Protein AF-A0A7V9LZE4-F1 (afdb_monomer_lite)

Sequence (106 aa):
MQPSPKRIDVPAPSYGDNSFRPSGWDLHGNFAIVAGDTLAGIVAEYQDECARSRTVVAEASLEDPAQGPEMAFTLRYALAHMVEETARHCGHLDLLREVIDGQVGM

Foldseek 3Di:
DDDDFDAQDDDDQPPPDCVPPPDDPPVVRDDDDDPPDDPVNVVVSVVVVVVVVVVSVVPHDQQHWYDDPVDIDGVVVVVVVVVVVVVVVVVVVQVVVCVVPVDHDD

Secondary structure (DSSP, 8-state):
-PPPPPP---PPP--S-GGGS-S---TT------TT--HHHHHHHHHHHHHHHHHHHHTS-TT-EEE-SS-EEEHHHHHHHHHHHHHHHHHHHHHHHHHHH-----

Structure (mmCIF, N/CA/C/O backbone):
data_AF-A0A7V9LZE4-F1
#
_entry.id   AF-A0A7V9LZE4-F1
#
loop_
_atom_site.group_PDB
_atom_site.id
_atom_site.type_symbol
_atom_site.label_atom_id
_atom_site.label_alt_id
_atom_site.label_comp_id
_atom_site.label_asym_id
_atom_site.label_entity_id
_atom_site.label_seq_id
_atom_site.pdbx_PDB_ins_code
_atom_site.Cartn_x
_atom_site.Cartn_y
_atom_site.Cartn_z
_atom_site.occupancy
_atom_site.B_iso_or_equiv
_atom_site.auth_seq_id
_atom_site.auth_comp_id
_atom_site.auth_asym_id
_atom_site.auth_atom_id
_atom_site.pdbx_PDB_model_num
ATOM 1 N N . MET A 1 1 ? 23.801 -4.713 -30.139 1.00 41.91 1 MET A N 1
ATOM 2 C CA . MET A 1 1 ? 22.498 -4.020 -30.100 1.00 41.91 1 MET A CA 1
ATOM 3 C C . MET A 1 1 ? 21.809 -4.492 -28.833 1.00 41.91 1 MET A C 1
ATOM 5 O O . MET A 1 1 ? 21.550 -5.684 -28.743 1.00 41.91 1 MET A O 1
ATOM 9 N N . GLN A 1 2 ? 21.684 -3.649 -27.803 1.00 47.09 2 GLN A N 1
ATOM 10 C CA . GLN A 1 2 ? 20.980 -4.071 -26.586 1.00 47.09 2 GLN A CA 1
ATOM 11 C C . GLN A 1 2 ? 19.477 -4.166 -26.886 1.00 47.09 2 GLN A C 1
ATOM 13 O O . GLN A 1 2 ? 18.980 -3.324 -27.641 1.00 47.09 2 GLN A O 1
ATOM 18 N N . PRO A 1 3 ? 18.773 -5.191 -26.375 1.00 54.47 3 PRO A N 1
ATOM 19 C CA . PRO A 1 3 ? 17.331 -5.289 -26.546 1.00 54.47 3 PRO A CA 1
ATOM 20 C C . PRO A 1 3 ? 16.660 -4.064 -25.920 1.00 54.47 3 PRO A C 1
ATOM 22 O O . PRO A 1 3 ? 17.093 -3.572 -24.878 1.00 54.47 3 PRO A O 1
ATOM 25 N N . SER A 1 4 ? 15.627 -3.546 -26.581 1.00 60.03 4 SER A N 1
ATOM 26 C CA . SER A 1 4 ? 14.820 -2.454 -26.040 1.00 60.03 4 SER A CA 1
ATOM 27 C C . SER A 1 4 ? 14.205 -2.879 -24.699 1.00 60.03 4 SER A C 1
ATOM 29 O O . SER A 1 4 ? 13.773 -4.028 -24.584 1.00 60.03 4 SER A O 1
ATOM 31 N N . PRO A 1 5 ? 14.168 -1.992 -23.689 1.00 62.69 5 PRO A N 1
ATOM 32 C CA . PRO A 1 5 ? 13.656 -2.347 -22.372 1.00 62.69 5 PRO A CA 1
ATOM 33 C C . PRO A 1 5 ? 12.177 -2.744 -22.456 1.00 62.69 5 PRO A C 1
ATOM 35 O O . PRO A 1 5 ? 11.383 -2.076 -23.127 1.00 62.69 5 PRO A O 1
ATOM 38 N N . LYS A 1 6 ? 11.820 -3.841 -21.778 1.00 73.25 6 LYS A N 1
ATOM 39 C CA . LYS A 1 6 ? 10.438 -4.316 -21.657 1.00 73.25 6 LYS A CA 1
ATOM 40 C C . LYS A 1 6 ? 9.661 -3.270 -20.860 1.00 73.25 6 LYS A C 1
ATOM 42 O O . LYS A 1 6 ? 10.036 -2.947 -19.741 1.00 73.25 6 LYS A O 1
ATOM 47 N N . ARG A 1 7 ? 8.602 -2.708 -21.440 1.00 76.56 7 ARG A N 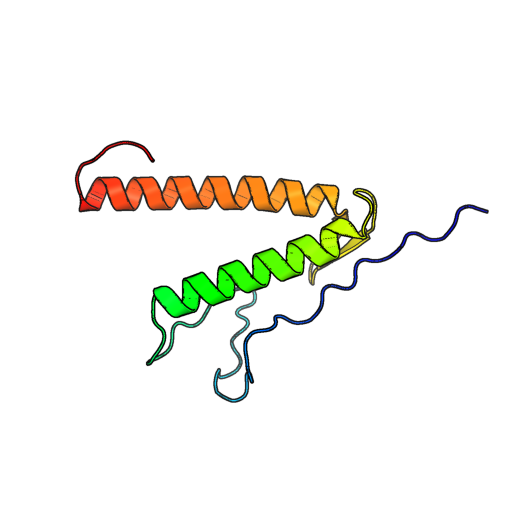1
ATOM 48 C CA . ARG A 1 7 ? 7.721 -1.780 -20.723 1.00 76.56 7 ARG A CA 1
ATOM 49 C C . ARG A 1 7 ? 6.729 -2.586 -19.893 1.00 76.56 7 ARG A C 1
ATOM 51 O O . ARG A 1 7 ? 6.150 -3.542 -20.404 1.00 76.56 7 ARG A O 1
ATOM 58 N N . ILE A 1 8 ? 6.537 -2.197 -18.636 1.00 77.88 8 ILE A N 1
ATOM 59 C CA . ILE A 1 8 ? 5.485 -2.780 -17.802 1.00 77.88 8 ILE A CA 1
ATOM 60 C C . ILE A 1 8 ? 4.157 -2.147 -18.217 1.00 77.88 8 ILE A C 1
ATOM 62 O O . ILE A 1 8 ? 3.933 -0.960 -17.977 1.00 77.88 8 ILE A O 1
ATOM 66 N N . ASP A 1 9 ? 3.284 -2.938 -18.836 1.00 70.25 9 ASP A N 1
ATOM 67 C CA . ASP A 1 9 ? 1.890 -2.556 -19.032 1.00 70.25 9 ASP A CA 1
ATOM 68 C C . ASP A 1 9 ? 1.148 -2.764 -17.713 1.00 70.25 9 ASP A C 1
ATOM 70 O O . ASP A 1 9 ? 0.973 -3.892 -17.252 1.00 70.25 9 ASP A O 1
ATOM 74 N N . VAL A 1 10 ? 0.730 -1.667 -17.082 1.00 59.75 10 VAL A N 1
ATOM 75 C CA . VAL A 1 10 ? -0.127 -1.720 -15.895 1.00 59.75 10 VAL A CA 1
ATOM 76 C C . VAL A 1 10 ? -1.553 -1.967 -16.388 1.00 59.75 10 VAL A C 1
ATOM 78 O O . VAL A 1 10 ? -2.130 -1.079 -17.020 1.00 59.75 10 VAL A O 1
ATOM 81 N N . PRO A 1 11 ? -2.150 -3.149 -16.147 1.00 54.69 11 PRO A N 1
ATOM 82 C CA . PRO A 1 11 ? -3.516 -3.390 -16.577 1.00 54.69 11 PRO A CA 1
ATOM 83 C C . PRO A 1 11 ? -4.453 -2.475 -15.789 1.00 54.69 11 PRO A C 1
ATOM 85 O O . PRO A 1 11 ? -4.182 -2.165 -14.621 1.00 54.69 11 PRO A O 1
ATOM 88 N N . ALA A 1 12 ? -5.582 -2.098 -16.392 1.00 55.81 12 ALA A N 1
ATOM 89 C CA . ALA A 1 12 ? -6.650 -1.416 -15.669 1.00 55.81 12 ALA A CA 1
ATOM 90 C C . ALA A 1 12 ? -7.005 -2.195 -14.378 1.00 55.81 12 ALA A C 1
ATOM 92 O O . ALA A 1 12 ? -6.891 -3.428 -14.374 1.00 55.81 12 ALA A O 1
ATOM 93 N N . PRO A 1 13 ? -7.373 -1.510 -13.278 1.00 51.16 13 PRO A N 1
ATOM 94 C CA . PRO A 1 13 ? -7.776 -2.175 -12.040 1.00 51.16 13 PRO A CA 1
ATOM 95 C C . PRO A 1 13 ? -8.881 -3.201 -12.304 1.00 51.16 13 PRO A C 1
ATOM 97 O O . PRO A 1 13 ? -9.728 -2.989 -13.171 1.00 51.16 13 PRO A O 1
ATOM 100 N N . SER A 1 14 ? -8.871 -4.305 -11.560 1.00 49.81 14 SER A N 1
ATOM 101 C CA . SER A 1 14 ? -9.809 -5.421 -11.738 1.00 49.81 14 SER A CA 1
ATOM 102 C C . SER A 1 14 ? -11.161 -5.219 -11.052 1.00 49.81 14 SER A C 1
ATOM 104 O O . SER A 1 14 ? -12.030 -6.083 -11.167 1.00 49.81 14 SER A O 1
ATOM 106 N N . TYR A 1 15 ? -11.352 -4.084 -10.370 1.00 52.41 15 TYR A N 1
ATOM 107 C CA . TYR A 1 15 ? -12.627 -3.731 -9.754 1.00 52.41 15 TYR A CA 1
ATOM 108 C C . TYR A 1 15 ? -13.761 -3.888 -10.771 1.00 52.41 15 TYR A C 1
ATOM 110 O O . TYR A 1 15 ? -13.714 -3.314 -11.862 1.00 52.41 15 TYR A O 1
ATOM 118 N N . GLY A 1 16 ? -14.737 -4.722 -10.403 1.00 39.56 16 GLY A N 1
ATOM 119 C CA . GLY A 1 16 ? -15.863 -5.110 -11.244 1.00 39.56 16 GLY A CA 1
ATOM 120 C C . GLY A 1 16 ? -16.587 -3.912 -11.854 1.00 39.56 16 GLY A C 1
ATOM 121 O O . GLY A 1 16 ? -16.529 -2.810 -11.319 1.00 39.56 16 GLY A O 1
ATOM 122 N N . ASP A 1 17 ? -17.233 -4.167 -12.997 1.00 43.47 17 ASP A N 1
ATOM 123 C CA . ASP A 1 17 ? -18.040 -3.239 -13.798 1.00 43.47 17 ASP A CA 1
ATOM 124 C C . ASP A 1 17 ? -18.250 -1.847 -13.169 1.00 43.47 17 ASP A C 1
ATOM 126 O O . ASP A 1 17 ? -19.112 -1.622 -12.318 1.00 43.47 17 ASP A O 1
ATOM 130 N N . ASN A 1 18 ? -17.451 -0.891 -13.642 1.00 46.12 18 ASN A N 1
ATOM 131 C CA . ASN A 1 18 ? -17.448 0.497 -13.192 1.00 46.12 18 ASN A CA 1
ATOM 132 C C . ASN A 1 18 ? -18.714 1.273 -13.628 1.00 46.12 18 ASN A C 1
ATOM 134 O O . ASN A 1 18 ? -18.759 2.494 -13.493 1.00 46.12 18 ASN A O 1
ATOM 138 N N . SER A 1 19 ? -19.742 0.600 -14.163 1.00 42.16 19 SER A N 1
ATOM 139 C CA . SER A 1 19 ? -21.008 1.209 -14.588 1.00 42.16 19 SER A CA 1
ATOM 140 C C . SER A 1 19 ? -21.823 1.820 -13.440 1.00 42.16 19 SER A C 1
ATOM 142 O O . SER A 1 19 ? -22.659 2.688 -13.693 1.00 42.16 19 SER A O 1
ATOM 144 N N . PHE A 1 20 ? -21.565 1.425 -12.183 1.00 39.56 20 PHE A N 1
ATOM 145 C CA . PHE A 1 20 ? -22.260 1.953 -10.998 1.00 39.56 20 PHE A CA 1
ATOM 146 C C . PHE A 1 20 ? -21.472 3.020 -10.216 1.00 39.56 20 PHE A C 1
ATOM 148 O O . PHE A 1 20 ? -22.034 3.676 -9.338 1.00 39.56 20 PHE A O 1
ATOM 155 N N . ARG A 1 21 ? -20.184 3.238 -10.517 1.00 48.62 21 ARG A N 1
ATOM 156 C CA . ARG A 1 21 ? -19.374 4.265 -9.845 1.00 48.62 21 ARG A CA 1
ATOM 157 C C . ARG A 1 21 ? -19.336 5.509 -10.737 1.00 48.62 21 ARG A C 1
ATOM 159 O O . ARG A 1 21 ? -18.634 5.496 -11.748 1.00 48.62 21 ARG A O 1
ATOM 166 N N . PRO A 1 22 ? -20.112 6.571 -10.429 1.00 39.22 22 PRO A N 1
ATOM 167 C CA . PRO A 1 22 ? -20.105 7.778 -11.243 1.00 39.22 22 PRO A CA 1
ATOM 168 C C . PRO A 1 22 ? -18.673 8.311 -11.256 1.00 39.22 22 PRO A C 1
ATOM 170 O O . PRO A 1 22 ? -18.090 8.516 -10.196 1.00 39.22 22 PRO A O 1
ATOM 173 N N . SER A 1 23 ? -18.107 8.422 -12.461 1.00 52.41 23 SER A N 1
ATOM 174 C CA . SER A 1 23 ? -16.745 8.873 -12.779 1.00 52.41 23 SER A CA 1
ATOM 175 C C . SER A 1 23 ? -16.054 9.614 -11.630 1.00 52.41 23 SER A C 1
ATOM 177 O O . SER A 1 23 ? -16.387 10.764 -11.344 1.00 52.41 23 SER A O 1
ATOM 179 N N . GLY A 1 24 ? -15.100 8.954 -10.979 1.00 43.97 24 GLY A N 1
ATOM 180 C CA . GLY A 1 24 ? -14.498 9.484 -9.761 1.00 43.97 24 GLY A CA 1
ATOM 181 C C . GLY A 1 24 ? -13.068 9.025 -9.546 1.00 43.97 24 GLY A C 1
ATOM 182 O O . GLY A 1 24 ? -12.683 8.776 -8.413 1.00 43.97 24 GLY A O 1
ATOM 183 N N . TRP A 1 25 ? -12.269 8.92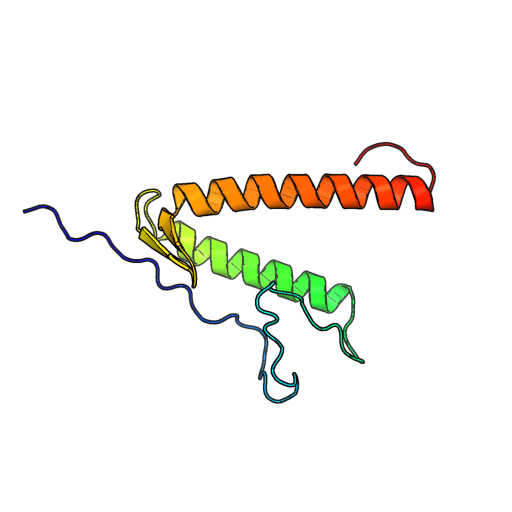8 -10.612 1.00 40.19 25 TRP A N 1
ATOM 184 C CA . TRP A 1 25 ? -10.861 9.264 -10.425 1.00 40.19 25 TRP A CA 1
ATOM 185 C C . TRP A 1 25 ? -10.849 10.757 -10.097 1.00 40.19 25 TRP A C 1
ATOM 187 O O . TRP A 1 25 ? -10.888 11.601 -10.989 1.00 40.19 25 TRP A O 1
ATOM 197 N N . ASP A 1 26 ? -10.882 11.087 -8.812 1.00 49.78 26 ASP A N 1
ATOM 198 C CA . ASP A 1 26 ? -10.228 12.308 -8.371 1.00 49.78 26 ASP A CA 1
ATOM 199 C C . ASP A 1 26 ? -8.775 12.215 -8.875 1.00 49.78 26 ASP A C 1
ATOM 201 O O . ASP A 1 26 ? -8.165 11.144 -8.795 1.00 49.78 26 ASP A O 1
ATOM 205 N N . LEU A 1 27 ? -8.225 13.306 -9.415 1.00 38.84 27 LEU A N 1
ATOM 206 C CA . LEU A 1 27 ? -6.809 13.405 -9.788 1.00 38.84 27 LEU A CA 1
ATOM 207 C C . LEU A 1 27 ? -5.869 12.950 -8.645 1.00 38.84 27 LEU A C 1
ATOM 209 O O . LEU A 1 27 ? -4.718 12.612 -8.902 1.00 38.84 27 LEU A O 1
ATOM 213 N N . HIS A 1 28 ? -6.364 12.910 -7.404 1.00 44.91 28 HIS A N 1
ATOM 214 C CA . HIS A 1 28 ? -5.676 12.460 -6.196 1.00 44.91 28 HIS A CA 1
ATOM 215 C C . HIS A 1 28 ? -5.915 10.986 -5.802 1.00 44.91 28 HIS A C 1
ATOM 217 O O . HIS A 1 28 ? -5.431 10.559 -4.757 1.00 44.91 28 HIS A O 1
ATOM 223 N N . GLY A 1 29 ? -6.629 10.188 -6.606 1.00 52.09 29 GLY A N 1
ATOM 224 C CA . GLY A 1 29 ? -6.756 8.736 -6.397 1.00 52.09 29 GLY A CA 1
ATOM 225 C C . GLY A 1 29 ? -7.670 8.317 -5.240 1.00 52.09 29 GLY A C 1
ATOM 226 O O . GLY A 1 29 ? -7.499 7.234 -4.683 1.00 52.09 29 GLY A O 1
ATOM 227 N N . ASN A 1 30 ? -8.630 9.160 -4.855 1.00 53.25 30 ASN A N 1
ATOM 228 C CA . ASN A 1 30 ? -9.503 8.874 -3.722 1.00 53.25 30 ASN A CA 1
ATOM 229 C C . ASN A 1 30 ? -10.583 7.833 -4.082 1.00 53.25 30 ASN A C 1
ATOM 231 O O . ASN A 1 30 ? -11.282 7.973 -5.086 1.00 53.25 30 ASN A O 1
ATOM 235 N N . PHE A 1 31 ? -10.740 6.796 -3.254 1.00 65.38 31 PHE A N 1
ATOM 236 C CA . PHE A 1 31 ? -11.751 5.752 -3.450 1.00 65.38 31 PHE A CA 1
ATOM 237 C C . PHE A 1 31 ? -13.104 6.213 -2.900 1.00 65.38 31 PHE A C 1
ATOM 239 O O . PHE A 1 31 ? -13.235 6.513 -1.712 1.00 65.38 31 PHE A O 1
ATOM 246 N N . ALA A 1 32 ? -14.130 6.255 -3.751 1.00 69.62 32 ALA A N 1
ATOM 247 C CA . ALA A 1 32 ? -15.490 6.509 -3.293 1.00 69.62 32 ALA A CA 1
ATOM 248 C C . ALA A 1 32 ? -16.024 5.279 -2.544 1.00 69.62 32 ALA A C 1
ATOM 250 O O . ALA A 1 32 ? -16.217 4.229 -3.153 1.00 69.62 32 ALA A O 1
ATOM 251 N N . ILE A 1 33 ? -16.287 5.429 -1.243 1.00 76.69 33 ILE A N 1
ATOM 252 C CA . ILE A 1 33 ? -17.025 4.437 -0.453 1.00 76.69 33 ILE A CA 1
ATOM 253 C C . ILE A 1 33 ? -18.517 4.650 -0.715 1.00 76.69 33 ILE A C 1
ATOM 255 O O . ILE A 1 33 ? -19.048 5.736 -0.463 1.00 76.69 33 ILE A O 1
ATOM 259 N N . VAL A 1 34 ? -19.193 3.629 -1.233 1.00 80.50 34 VAL A N 1
ATOM 260 C CA . VAL A 1 34 ? -20.612 3.676 -1.600 1.00 80.50 34 VAL A CA 1
ATOM 261 C C . VAL A 1 34 ? -21.470 2.819 -0.673 1.00 80.50 34 VAL A C 1
ATOM 263 O O . VAL A 1 34 ? -20.992 1.969 0.078 1.00 80.50 34 VAL A O 1
ATOM 266 N N . ALA A 1 35 ? -22.784 3.046 -0.717 1.00 84.69 35 ALA A N 1
ATOM 267 C CA . ALA A 1 35 ? -23.730 2.228 0.029 1.00 84.69 35 ALA A CA 1
ATOM 268 C C . ALA A 1 35 ? -23.648 0.762 -0.435 1.00 84.69 35 ALA A C 1
ATOM 270 O O . ALA A 1 35 ? -23.865 0.470 -1.609 1.00 84.69 35 ALA A O 1
ATOM 271 N N . GLY A 1 36 ? -23.361 -0.144 0.501 1.00 87.38 36 GLY A N 1
ATOM 272 C CA . GLY A 1 36 ? -23.171 -1.573 0.231 1.00 87.38 36 GLY A CA 1
ATOM 273 C C . GLY A 1 36 ? -21.717 -2.038 0.325 1.00 87.38 36 GLY A C 1
ATOM 274 O O . GLY A 1 36 ? -21.496 -3.242 0.456 1.00 87.38 36 GLY A O 1
ATOM 275 N N . ASP A 1 37 ? -20.747 -1.119 0.346 1.00 85.62 37 ASP A N 1
ATOM 276 C CA . ASP A 1 37 ? -19.360 -1.478 0.626 1.00 85.62 37 ASP A CA 1
ATOM 277 C C . ASP A 1 37 ? -19.230 -2.034 2.049 1.00 85.62 37 ASP A C 1
ATOM 279 O O . ASP A 1 37 ? -19.843 -1.554 3.009 1.00 85.62 37 ASP A O 1
ATOM 283 N N . THR A 1 38 ? -18.405 -3.067 2.192 1.00 92.44 38 THR A N 1
ATOM 284 C CA . THR A 1 38 ? -18.093 -3.679 3.485 1.00 92.44 38 THR A CA 1
ATOM 285 C C . THR A 1 38 ? -16.589 -3.667 3.690 1.00 92.44 38 THR A C 1
ATOM 287 O O . THR A 1 38 ? -15.830 -3.800 2.732 1.00 92.44 38 THR A O 1
ATOM 290 N N . LEU A 1 39 ? -16.144 -3.571 4.946 1.00 90.19 39 LEU A N 1
ATOM 291 C CA . LEU A 1 39 ? -14.718 -3.652 5.271 1.00 90.19 39 LEU A CA 1
ATOM 292 C C . LEU A 1 39 ? -14.087 -4.937 4.714 1.00 90.19 39 LEU A C 1
ATOM 294 O O . LEU A 1 39 ? -13.013 -4.891 4.127 1.00 90.19 39 LEU A O 1
ATOM 298 N N . ALA A 1 40 ? -14.772 -6.074 4.866 1.00 92.50 40 ALA A N 1
ATOM 299 C CA . ALA A 1 40 ? -14.297 -7.355 4.355 1.00 92.50 40 ALA A CA 1
ATOM 300 C C . ALA A 1 40 ? -14.160 -7.357 2.823 1.00 92.50 40 ALA A C 1
ATOM 302 O O . ALA A 1 40 ? -13.169 -7.872 2.313 1.00 92.50 40 ALA A O 1
ATOM 303 N N . GLY A 1 41 ? -15.116 -6.756 2.105 1.00 88.81 41 GLY A N 1
ATOM 304 C CA . GLY A 1 41 ? -15.059 -6.610 0.648 1.00 88.81 41 GLY A CA 1
ATOM 305 C C . GLY A 1 41 ? -13.875 -5.756 0.203 1.00 88.81 41 GLY A C 1
ATOM 306 O O . GLY A 1 41 ? -13.054 -6.225 -0.575 1.00 88.81 41 GLY A O 1
ATOM 307 N N . ILE A 1 42 ? -13.718 -4.568 0.793 1.00 87.62 42 ILE A N 1
ATOM 308 C CA . ILE A 1 42 ? -12.615 -3.647 0.473 1.00 87.62 42 ILE A CA 1
ATOM 309 C C . ILE A 1 42 ? -11.251 -4.304 0.737 1.00 87.62 42 ILE A C 1
ATOM 311 O O . ILE A 1 42 ? -10.321 -4.182 -0.061 1.00 87.62 42 ILE A O 1
ATOM 315 N N . VAL A 1 43 ? -11.113 -5.028 1.855 1.00 90.44 43 VAL A N 1
ATOM 316 C CA . VAL A 1 43 ? -9.871 -5.746 2.183 1.00 90.44 43 VAL A CA 1
ATOM 317 C C . VAL A 1 43 ? -9.595 -6.868 1.180 1.00 90.44 43 VAL A C 1
ATOM 319 O O . VAL A 1 43 ? -8.443 -7.038 0.780 1.00 90.44 43 VAL A O 1
ATOM 322 N N . ALA A 1 44 ? -10.617 -7.618 0.761 1.00 88.62 44 ALA A N 1
ATOM 323 C CA . ALA A 1 44 ? -10.461 -8.667 -0.243 1.00 88.62 44 ALA A CA 1
ATOM 324 C C . ALA A 1 44 ? -10.022 -8.086 -1.597 1.00 88.62 44 ALA A C 1
ATOM 326 O O . ALA A 1 44 ? -9.040 -8.549 -2.171 1.00 88.62 44 ALA A O 1
ATOM 327 N N . GLU A 1 45 ? -10.662 -7.009 -2.050 1.00 85.56 45 GLU A N 1
ATOM 328 C CA . GLU A 1 45 ? -10.306 -6.337 -3.303 1.00 85.56 45 GLU A CA 1
ATOM 329 C C . GLU A 1 45 ? -8.868 -5.787 -3.267 1.00 85.56 45 GLU A C 1
ATOM 331 O O . GLU A 1 45 ? -8.115 -5.932 -4.229 1.00 85.56 45 GLU A O 1
ATOM 336 N N . TYR A 1 46 ? -8.433 -5.216 -2.137 1.00 86.12 46 TYR A N 1
ATOM 337 C CA . TYR A 1 46 ? -7.035 -4.812 -1.949 1.00 86.12 46 TYR A CA 1
ATOM 338 C C . TYR A 1 46 ? -6.063 -6.001 -2.061 1.00 86.12 46 TYR A C 1
ATOM 340 O O . TYR A 1 46 ? -5.026 -5.906 -2.722 1.00 86.12 46 TYR A O 1
ATOM 348 N N . GLN A 1 47 ? -6.390 -7.139 -1.441 1.00 91.38 47 GLN A N 1
ATOM 349 C CA . GLN A 1 47 ? -5.557 -8.344 -1.496 1.00 91.38 47 GLN A CA 1
ATOM 350 C C . GLN A 1 47 ? -5.456 -8.924 -2.914 1.00 91.38 47 GLN A C 1
ATOM 352 O O . GLN A 1 47 ? -4.361 -9.346 -3.312 1.00 91.38 47 GLN A O 1
ATOM 357 N N . ASP A 1 48 ? -6.553 -8.899 -3.671 1.00 89.31 48 ASP A N 1
ATOM 358 C CA . ASP A 1 48 ? -6.604 -9.318 -5.074 1.00 89.31 48 ASP A CA 1
ATOM 359 C C . ASP A 1 48 ? -5.717 -8.423 -5.948 1.00 89.31 48 ASP A C 1
ATOM 361 O O . ASP A 1 48 ? -4.900 -8.916 -6.735 1.00 89.31 48 ASP A O 1
ATOM 365 N N . GLU A 1 49 ? -5.767 -7.107 -5.741 1.00 86.00 49 GLU A N 1
ATOM 366 C CA . GLU A 1 49 ? -4.889 -6.161 -6.431 1.00 86.00 49 GLU A CA 1
ATOM 367 C C . GLU A 1 49 ? -3.409 -6.373 -6.077 1.00 86.00 49 GLU A C 1
ATOM 369 O O . GLU A 1 49 ? -2.540 -6.355 -6.957 1.00 86.00 49 GLU A O 1
ATOM 374 N N . CYS A 1 50 ? -3.094 -6.680 -4.815 1.00 91.12 50 CYS A N 1
ATOM 375 C CA . CYS A 1 50 ? -1.741 -7.082 -4.439 1.00 91.12 50 CYS A CA 1
ATOM 376 C C . CYS A 1 50 ? -1.311 -8.394 -5.122 1.00 91.12 50 CYS A C 1
ATOM 378 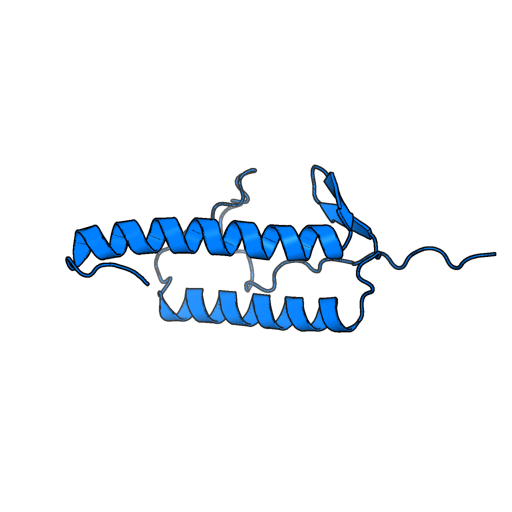O O . CYS A 1 50 ? -0.147 -8.530 -5.503 1.00 91.12 50 CYS A O 1
ATOM 380 N N . ALA A 1 51 ? -2.208 -9.374 -5.276 1.00 91.81 51 ALA A N 1
ATOM 381 C CA . ALA A 1 51 ? -1.906 -10.639 -5.952 1.00 91.81 51 ALA A CA 1
ATOM 382 C C . ALA A 1 51 ? -1.629 -10.438 -7.446 1.00 91.81 51 ALA A C 1
ATOM 384 O O . ALA A 1 51 ? -0.657 -10.983 -7.984 1.00 91.81 51 ALA A O 1
ATOM 385 N N . ARG A 1 52 ? -2.425 -9.586 -8.093 1.00 87.56 52 ARG A N 1
ATOM 386 C CA . ARG A 1 52 ? -2.209 -9.155 -9.474 1.00 87.56 52 ARG A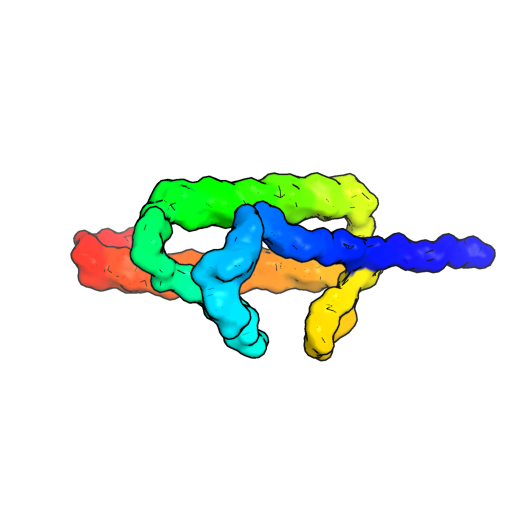 CA 1
ATOM 387 C C . ARG A 1 52 ? -0.864 -8.447 -9.628 1.00 87.56 52 ARG A C 1
ATOM 389 O O . ARG A 1 52 ? -0.071 -8.831 -10.484 1.00 87.56 52 ARG A O 1
ATOM 396 N N . SER A 1 53 ? -0.566 -7.488 -8.748 1.00 89.62 53 SER A N 1
ATOM 397 C CA . SER A 1 53 ? 0.720 -6.780 -8.718 1.00 89.62 53 SER A CA 1
ATOM 398 C C . SER A 1 53 ? 1.904 -7.747 -8.596 1.00 89.62 53 SER A C 1
ATOM 400 O O . SER A 1 53 ? 2.834 -7.685 -9.399 1.00 89.62 53 SER A O 1
ATOM 402 N N . ARG A 1 54 ? 1.842 -8.728 -7.682 1.00 93.88 54 ARG A N 1
ATOM 403 C CA . ARG A 1 54 ? 2.891 -9.756 -7.534 1.00 93.88 54 ARG A CA 1
ATOM 404 C C . ARG A 1 54 ? 3.141 -10.551 -8.816 1.00 93.88 54 ARG A C 1
ATOM 4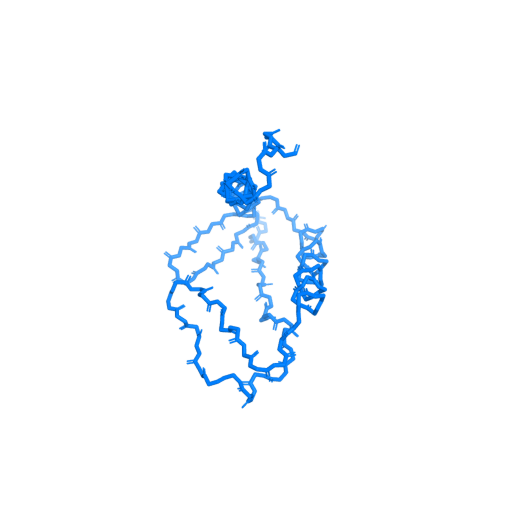06 O O . ARG A 1 54 ? 4.294 -10.852 -9.111 1.00 93.88 54 ARG A O 1
ATOM 413 N N . THR A 1 55 ? 2.092 -10.868 -9.573 1.00 93.31 55 THR A N 1
ATOM 414 C CA . THR A 1 55 ? 2.222 -11.588 -10.850 1.00 93.31 55 THR A CA 1
ATOM 415 C C . THR A 1 55 ? 2.978 -10.749 -11.881 1.00 93.31 55 THR A C 1
ATOM 417 O O . THR A 1 55 ? 3.906 -11.244 -12.508 1.00 93.31 55 THR A O 1
ATOM 420 N N . VAL A 1 56 ? 2.649 -9.458 -11.996 1.00 89.38 56 VAL A N 1
ATOM 421 C CA . VAL A 1 56 ? 3.340 -8.529 -12.910 1.00 89.38 56 VAL A CA 1
ATOM 422 C C . VAL A 1 56 ? 4.811 -8.357 -12.519 1.00 89.38 56 VAL A C 1
ATOM 424 O O . VAL A 1 56 ? 5.695 -8.422 -13.371 1.00 89.38 56 VAL A O 1
ATOM 427 N N . VAL A 1 57 ? 5.084 -8.175 -11.224 1.00 93.00 57 VAL A N 1
ATOM 428 C CA . VAL A 1 57 ? 6.446 -8.001 -10.694 1.00 93.00 57 VAL A CA 1
ATOM 429 C C . VAL A 1 57 ? 7.311 -9.236 -10.943 1.00 93.00 57 VAL A C 1
ATOM 431 O O . VAL A 1 57 ? 8.485 -9.093 -11.271 1.00 93.00 57 VAL A O 1
ATOM 434 N N . ALA A 1 58 ? 6.748 -10.442 -10.822 1.00 94.69 58 ALA A N 1
ATOM 435 C CA . ALA A 1 58 ? 7.487 -11.691 -11.009 1.00 94.69 58 ALA A CA 1
ATOM 436 C C . ALA A 1 58 ? 8.065 -11.860 -12.428 1.00 94.69 58 ALA A C 1
ATOM 438 O O . ALA A 1 58 ? 9.042 -12.586 -12.609 1.00 94.69 58 ALA A O 1
ATOM 439 N N . GLU A 1 59 ? 7.490 -11.185 -13.425 1.00 93.31 59 GLU A N 1
ATOM 440 C CA . GLU A 1 59 ? 7.901 -11.268 -14.830 1.00 93.31 59 GLU A CA 1
ATOM 441 C C . GLU A 1 59 ?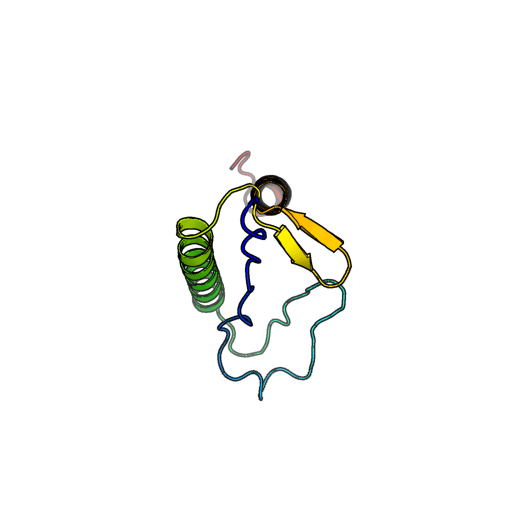 8.729 -10.061 -15.309 1.00 93.31 59 GLU A C 1
ATOM 443 O O . GLU A 1 59 ? 9.029 -9.955 -16.507 1.00 93.31 59 GLU A O 1
ATOM 448 N N . ALA A 1 60 ? 9.061 -9.130 -14.412 1.00 92.94 60 ALA A N 1
ATOM 449 C CA . ALA A 1 60 ? 9.708 -7.862 -14.736 1.00 92.94 60 ALA A CA 1
ATOM 450 C C . ALA A 1 60 ? 11.081 -7.715 -14.062 1.00 92.94 60 ALA A C 1
ATOM 452 O O . ALA A 1 60 ? 11.345 -8.240 -12.981 1.00 92.94 60 ALA A O 1
ATOM 453 N N . SER A 1 61 ? 11.971 -6.967 -14.709 1.00 95.94 61 SER A N 1
ATOM 454 C CA . SER A 1 61 ? 13.233 -6.521 -14.124 1.00 95.94 61 SER A CA 1
ATOM 455 C C . SER A 1 61 ? 13.027 -5.246 -13.309 1.00 95.94 61 SER A C 1
ATOM 457 O O . SER A 1 61 ? 12.206 -4.397 -13.643 1.00 95.94 61 SER A O 1
ATOM 459 N N . LEU A 1 62 ? 13.839 -5.045 -12.270 1.00 94.88 62 LEU A N 1
ATOM 460 C CA . LEU A 1 62 ? 13.813 -3.817 -11.466 1.00 94.88 62 LEU A CA 1
ATOM 461 C C . LEU A 1 62 ? 14.140 -2.545 -12.270 1.00 94.88 62 LEU A C 1
ATOM 463 O O . LEU A 1 62 ? 13.768 -1.450 -11.849 1.00 94.88 62 LEU A O 1
ATOM 467 N N . GLU A 1 63 ? 14.831 -2.685 -13.402 1.00 96.44 63 GLU A N 1
ATOM 468 C CA . GLU A 1 63 ? 15.163 -1.579 -14.310 1.00 96.44 63 GLU A CA 1
ATOM 469 C C . GLU A 1 63 ? 14.113 -1.369 -15.410 1.00 96.44 63 GLU A C 1
ATOM 471 O O . GLU A 1 63 ? 14.243 -0.437 -16.205 1.00 96.44 63 GLU A O 1
ATOM 476 N N . ASP A 1 64 ? 13.080 -2.217 -15.479 1.00 94.38 64 ASP A N 1
ATOM 477 C CA . ASP A 1 64 ? 12.044 -2.075 -16.496 1.00 94.38 64 ASP A CA 1
ATOM 478 C C . ASP A 1 64 ? 11.270 -0.761 -16.273 1.00 94.38 64 ASP A C 1
ATOM 480 O O . ASP A 1 64 ? 10.859 -0.460 -15.141 1.00 94.38 64 ASP A O 1
ATOM 484 N N . PRO A 1 65 ? 11.085 0.054 -17.329 1.00 92.56 65 PRO A N 1
ATOM 485 C CA . PRO A 1 65 ? 10.384 1.321 -17.235 1.00 92.56 65 PRO A CA 1
ATOM 486 C C . PRO A 1 65 ? 8.865 1.129 -17.171 1.00 92.56 65 PRO A C 1
ATOM 488 O O . PRO A 1 65 ? 8.278 0.293 -17.866 1.00 92.56 65 PRO A O 1
ATOM 491 N N . ALA A 1 66 ? 8.226 1.998 -16.397 1.00 85.88 66 ALA A N 1
ATOM 492 C CA . ALA A 1 66 ? 6.789 2.172 -16.277 1.00 85.88 66 ALA A CA 1
ATOM 493 C C . ALA A 1 66 ? 6.428 3.662 -16.420 1.00 85.88 66 ALA A C 1
ATOM 495 O O . ALA A 1 66 ? 7.269 4.551 -16.260 1.00 85.88 66 ALA A O 1
ATOM 496 N N . GLN A 1 67 ? 5.168 3.930 -16.756 1.00 81.56 67 GLN A N 1
ATOM 497 C CA . GLN A 1 67 ? 4.656 5.276 -16.994 1.00 81.56 67 GLN A CA 1
ATOM 498 C C . GLN A 1 67 ? 3.365 5.473 -16.201 1.00 81.56 67 GLN A C 1
ATOM 500 O O . GLN A 1 67 ? 2.374 4.790 -16.446 1.00 81.56 67 GLN A O 1
ATOM 505 N N . GLY A 1 68 ? 3.383 6.425 -15.274 1.00 71.94 68 GLY A N 1
ATOM 506 C CA . GLY A 1 68 ? 2.189 6.997 -14.663 1.00 71.94 68 GLY A CA 1
ATOM 507 C C . GLY A 1 68 ? 1.734 8.258 -15.413 1.00 71.94 68 GLY A C 1
ATOM 508 O O . GLY A 1 68 ? 2.468 8.755 -16.275 1.00 71.94 68 GLY A O 1
ATOM 509 N N . PRO A 1 69 ? 0.551 8.809 -15.084 1.00 71.50 69 PRO A N 1
ATOM 510 C CA . PRO A 1 69 ? -0.001 9.999 -15.739 1.00 71.50 69 PRO A CA 1
ATOM 511 C C . PRO A 1 69 ? 0.941 11.210 -15.732 1.00 71.50 69 PRO A C 1
ATOM 513 O O . PRO A 1 69 ? 1.010 11.939 -16.717 1.00 71.50 69 PRO A O 1
ATOM 516 N N . GLU A 1 70 ? 1.709 11.384 -14.655 1.00 78.12 70 GLU A N 1
ATOM 517 C CA . GLU A 1 70 ? 2.562 12.564 -14.447 1.00 78.12 70 GLU A CA 1
ATOM 518 C C . GLU A 1 70 ? 4.064 12.251 -14.448 1.00 78.12 70 GLU A C 1
ATOM 520 O O . GLU A 1 70 ? 4.889 13.162 -14.391 1.00 78.12 70 GLU A O 1
ATOM 525 N N . MET A 1 71 ? 4.453 10.972 -14.518 1.00 81.81 71 MET A N 1
ATOM 526 C CA . MET A 1 71 ? 5.856 10.589 -14.360 1.00 81.81 71 MET A CA 1
ATOM 527 C C . MET A 1 71 ? 6.217 9.252 -15.008 1.00 81.81 71 MET A C 1
ATOM 529 O O . MET A 1 71 ? 5.449 8.294 -14.975 1.00 81.81 71 MET A O 1
ATOM 533 N N . ALA A 1 72 ? 7.435 9.184 -15.547 1.00 90.25 72 ALA A N 1
ATOM 534 C CA . ALA A 1 72 ? 8.099 7.935 -15.907 1.00 90.25 72 ALA A CA 1
ATOM 535 C C . ALA A 1 72 ? 8.972 7.466 -14.735 1.00 90.25 72 ALA A C 1
ATOM 537 O O . ALA A 1 72 ? 9.631 8.281 -14.089 1.00 90.25 72 ALA A O 1
ATOM 538 N N . PHE A 1 73 ? 9.001 6.164 -14.469 1.00 92.56 73 PHE A N 1
ATOM 539 C CA . PHE A 1 73 ? 9.772 5.576 -13.372 1.00 92.56 73 PHE A CA 1
ATOM 540 C C . PHE A 1 73 ? 10.202 4.145 -13.698 1.00 92.56 73 PHE A C 1
ATOM 542 O O . PHE A 1 73 ? 9.775 3.571 -14.695 1.00 92.56 73 PHE A O 1
ATOM 549 N N . THR A 1 74 ? 11.063 3.558 -12.868 1.00 95.06 74 THR A N 1
ATOM 550 C CA . THR A 1 74 ? 11.428 2.137 -12.960 1.00 95.06 74 THR A CA 1
ATOM 551 C C . THR A 1 74 ? 10.642 1.311 -11.953 1.00 95.06 74 THR A C 1
ATOM 553 O O . THR A 1 74 ? 10.167 1.836 -10.941 1.00 95.06 74 THR A O 1
ATOM 556 N N . LEU A 1 75 ? 10.557 -0.002 -12.170 1.00 94.12 75 LEU A N 1
ATOM 557 C CA . LEU A 1 75 ? 9.957 -0.903 -11.186 1.00 94.12 75 LEU A CA 1
ATOM 558 C C . LEU A 1 75 ? 10.626 -0.795 -9.805 1.00 94.12 75 LEU A C 1
ATOM 560 O O . LEU A 1 75 ? 9.938 -0.826 -8.786 1.00 94.12 75 LEU A O 1
ATOM 564 N N . ARG A 1 76 ? 11.952 -0.598 -9.752 1.00 96.25 76 ARG A N 1
ATOM 565 C CA . ARG A 1 76 ? 12.665 -0.334 -8.492 1.00 96.25 76 ARG A CA 1
ATOM 566 C C . ARG A 1 76 ? 12.073 0.858 -7.750 1.00 96.25 76 ARG A C 1
ATOM 568 O O . ARG A 1 76 ? 11.828 0.756 -6.551 1.00 96.25 76 ARG A O 1
ATOM 575 N N . TYR A 1 77 ? 11.879 1.974 -8.451 1.00 95.44 77 TYR A N 1
ATOM 576 C CA . TYR A 1 77 ? 11.308 3.176 -7.853 1.00 95.44 77 TYR A CA 1
ATOM 577 C C . TYR A 1 77 ? 9.892 2.906 -7.340 1.00 95.44 77 TYR A C 1
ATOM 579 O O . TYR A 1 77 ? 9.600 3.215 -6.190 1.00 95.44 77 TYR A O 1
ATOM 587 N N . ALA A 1 78 ? 9.048 2.260 -8.151 1.00 92.69 78 ALA A N 1
ATOM 588 C CA . ALA A 1 78 ? 7.674 1.942 -7.770 1.00 92.69 78 ALA A CA 1
ATOM 589 C C . ALA A 1 78 ? 7.603 1.099 -6.489 1.00 92.69 78 ALA A C 1
ATOM 591 O O . ALA A 1 78 ? 6.854 1.428 -5.575 1.00 92.69 78 ALA A O 1
ATOM 592 N N . LEU A 1 79 ? 8.408 0.038 -6.389 1.00 94.44 79 LEU A N 1
ATOM 593 C CA . LEU A 1 79 ? 8.414 -0.835 -5.213 1.00 94.44 79 LEU A CA 1
ATOM 594 C C . LEU A 1 79 ? 8.921 -0.116 -3.960 1.00 94.44 79 LEU A C 1
ATOM 596 O O . LEU A 1 79 ? 8.324 -0.264 -2.896 1.00 94.44 79 LEU A O 1
ATOM 600 N N . ALA A 1 80 ? 9.990 0.676 -4.080 1.00 96.31 80 ALA A N 1
ATOM 601 C CA . ALA A 1 80 ? 10.496 1.469 -2.963 1.00 96.31 80 ALA A CA 1
ATOM 602 C C . ALA A 1 80 ? 9.451 2.490 -2.486 1.00 96.31 80 ALA A C 1
ATOM 604 O O . ALA A 1 80 ? 9.196 2.590 -1.287 1.00 96.31 80 ALA A O 1
ATOM 605 N N . HIS A 1 81 ? 8.798 3.174 -3.428 1.00 92.06 81 HIS A N 1
ATOM 606 C CA . HIS A 1 81 ? 7.738 4.129 -3.134 1.00 92.06 81 HIS A CA 1
ATOM 607 C C . HIS A 1 81 ? 6.544 3.466 -2.434 1.00 92.06 81 HIS A C 1
ATOM 609 O O . HIS A 1 81 ? 6.076 3.976 -1.423 1.00 92.06 81 HIS A O 1
ATOM 615 N N . MET A 1 82 ? 6.097 2.289 -2.889 1.00 92.75 82 MET A N 1
ATOM 616 C CA . MET A 1 82 ? 5.000 1.564 -2.233 1.00 92.75 82 MET A CA 1
ATOM 617 C C . MET A 1 82 ? 5.335 1.146 -0.796 1.00 92.75 82 MET A C 1
ATOM 619 O O . MET A 1 82 ? 4.450 1.162 0.059 1.00 92.75 82 MET A O 1
ATOM 623 N N . VAL A 1 83 ? 6.590 0.785 -0.507 1.00 95.25 83 VAL A N 1
ATOM 624 C CA . VAL A 1 83 ? 7.033 0.471 0.864 1.00 95.25 83 VAL A CA 1
ATOM 625 C C . VAL A 1 83 ? 6.994 1.718 1.747 1.00 95.25 83 VAL A C 1
ATOM 627 O O . VAL A 1 83 ? 6.439 1.662 2.844 1.00 95.25 83 VAL A O 1
ATOM 630 N N . GLU A 1 84 ? 7.549 2.833 1.268 1.00 96.06 84 GLU A N 1
ATOM 631 C CA . GLU A 1 84 ? 7.535 4.117 1.978 1.00 96.06 84 GLU A CA 1
ATOM 632 C C . GLU A 1 84 ? 6.102 4.573 2.273 1.00 96.06 84 GLU A C 1
ATOM 634 O O . GLU A 1 84 ? 5.755 4.876 3.416 1.00 96.06 84 GLU A O 1
ATOM 639 N N . GLU A 1 85 ? 5.254 4.550 1.252 1.00 91.25 85 GLU A N 1
ATOM 640 C CA . GLU A 1 85 ? 3.876 5.005 1.338 1.00 91.25 85 GLU A CA 1
ATOM 641 C C . GLU A 1 85 ? 3.054 4.133 2.295 1.00 91.25 85 GLU A C 1
ATOM 643 O O . GLU A 1 85 ? 2.343 4.646 3.162 1.00 91.25 85 GLU A O 1
ATOM 648 N N . THR A 1 86 ? 3.223 2.808 2.224 1.00 91.56 86 THR A N 1
ATOM 649 C CA . THR A 1 86 ? 2.563 1.877 3.151 1.00 91.56 86 THR A CA 1
ATOM 650 C C . THR A 1 86 ? 2.999 2.135 4.592 1.00 91.56 86 THR A C 1
ATOM 652 O O . THR A 1 86 ? 2.154 2.222 5.479 1.00 91.56 86 THR A O 1
ATOM 655 N N . ALA A 1 87 ? 4.301 2.312 4.842 1.00 93.62 87 ALA A N 1
ATOM 656 C CA . ALA A 1 87 ? 4.810 2.595 6.183 1.00 93.62 87 ALA A CA 1
ATOM 657 C C . ALA A 1 87 ? 4.249 3.914 6.743 1.00 93.62 87 ALA A C 1
ATOM 659 O O . ALA A 1 87 ? 3.826 3.966 7.901 1.00 93.62 87 ALA A O 1
ATOM 660 N N . ARG A 1 88 ? 4.179 4.959 5.909 1.00 94.00 88 ARG A N 1
ATOM 661 C CA . ARG A 1 88 ? 3.595 6.260 6.261 1.00 94.00 88 ARG A CA 1
ATOM 662 C C . ARG A 1 88 ? 2.124 6.128 6.660 1.00 94.00 88 ARG A C 1
ATOM 664 O O . ARG A 1 88 ? 1.705 6.687 7.672 1.00 94.00 88 ARG A O 1
ATOM 671 N N . HIS A 1 89 ? 1.341 5.368 5.896 1.00 90.62 89 HIS A N 1
ATOM 672 C CA . HIS A 1 89 ? -0.067 5.125 6.207 1.00 90.62 89 HIS A CA 1
ATOM 673 C C . HIS A 1 89 ? -0.265 4.280 7.464 1.00 90.62 89 HIS A C 1
ATOM 675 O O . HIS A 1 89 ? -1.112 4.627 8.286 1.00 90.62 89 HIS A O 1
ATOM 681 N N . CYS A 1 90 ? 0.530 3.226 7.656 1.00 93.12 90 CYS A N 1
ATOM 682 C CA . CYS A 1 90 ? 0.465 2.420 8.870 1.00 93.12 90 CYS A CA 1
ATOM 683 C C . CYS A 1 90 ? 0.768 3.254 10.121 1.00 93.12 90 CYS A C 1
ATOM 685 O O . CYS A 1 90 ? 0.057 3.121 11.109 1.00 93.12 90 CYS A O 1
ATOM 687 N N . GLY A 1 91 ? 1.748 4.163 10.068 1.00 92.94 91 GLY A N 1
ATOM 688 C CA . GLY A 1 91 ? 2.024 5.083 11.176 1.00 92.94 91 GLY A CA 1
ATOM 689 C C . GLY A 1 91 ? 0.846 6.012 11.494 1.00 92.94 91 GLY A C 1
ATOM 690 O O . GLY A 1 91 ? 0.500 6.196 12.656 1.00 92.94 91 GLY A O 1
ATOM 691 N N . HIS A 1 92 ? 0.175 6.562 10.476 1.00 93.38 92 HIS A N 1
ATOM 692 C CA . HIS A 1 92 ? -1.031 7.372 10.693 1.00 93.38 92 HIS A CA 1
ATOM 693 C C . HIS A 1 92 ? -2.193 6.563 11.288 1.00 93.38 92 HIS A C 1
ATOM 695 O O . HIS A 1 92 ? -2.909 7.066 12.152 1.00 93.38 92 HIS A O 1
ATOM 701 N N . LEU A 1 93 ? -2.393 5.325 10.825 1.00 91.44 93 LEU A N 1
ATOM 702 C CA . LEU A 1 93 ? -3.437 4.437 11.342 1.00 91.44 93 LEU A CA 1
ATOM 703 C C . LEU A 1 93 ? -3.159 3.998 12.778 1.00 91.44 93 LEU A C 1
ATOM 705 O O . LEU A 1 93 ? -4.102 3.892 13.558 1.00 91.44 93 LEU A O 1
ATOM 709 N N . ASP A 1 94 ? -1.890 3.786 13.128 1.00 93.88 94 ASP A N 1
ATOM 710 C CA . ASP A 1 94 ? -1.492 3.458 14.491 1.00 93.88 94 ASP A CA 1
ATOM 711 C C . ASP A 1 94 ? -1.900 4.585 15.438 1.00 93.88 94 ASP A C 1
ATOM 713 O O . ASP A 1 94 ? -2.717 4.351 16.318 1.00 93.88 94 ASP A O 1
ATOM 717 N N . LEU A 1 95 ? -1.506 5.835 15.153 1.00 93.44 95 LEU A N 1
ATOM 718 C CA . LEU A 1 95 ? -1.906 7.006 15.949 1.00 93.44 95 LEU A CA 1
ATOM 719 C C . LEU A 1 95 ? -3.429 7.124 16.133 1.00 93.44 95 LEU A C 1
ATOM 721 O O . LEU A 1 95 ? -3.901 7.471 17.215 1.00 93.44 95 LEU A O 1
ATOM 725 N N . LEU A 1 96 ? -4.216 6.845 15.087 1.00 93.38 96 LEU A N 1
ATOM 726 C CA . LEU A 1 96 ? -5.679 6.853 15.187 1.00 93.38 96 LEU A CA 1
ATOM 727 C C . LEU A 1 96 ? -6.194 5.744 16.107 1.00 93.38 96 LEU A C 1
ATOM 729 O O . LEU A 1 96 ? -7.104 5.985 16.899 1.00 93.38 96 LEU A O 1
ATOM 733 N N . ARG A 1 97 ? -5.620 4.544 16.013 1.00 94.69 97 ARG A N 1
ATOM 734 C CA . ARG A 1 97 ? -5.962 3.421 16.885 1.00 94.69 97 ARG A CA 1
ATOM 735 C C . ARG A 1 97 ? -5.587 3.715 18.338 1.00 94.69 97 ARG A C 1
ATOM 737 O O . ARG A 1 97 ? -6.448 3.529 19.194 1.00 94.69 97 ARG A O 1
ATOM 744 N N . GLU A 1 98 ? -4.397 4.265 18.601 1.00 95.38 98 GLU A N 1
ATOM 745 C CA . GLU A 1 98 ? -3.962 4.646 19.955 1.00 95.38 98 GLU A CA 1
ATOM 746 C C . GLU A 1 98 ? -4.952 5.625 20.607 1.00 95.38 98 GLU A C 1
ATOM 748 O O . GLU A 1 98 ? -5.274 5.512 21.789 1.00 95.38 98 GLU A O 1
ATOM 753 N N . VAL A 1 99 ? -5.495 6.569 19.827 1.00 95.81 99 VAL A N 1
ATOM 754 C CA . VAL A 1 99 ? -6.520 7.514 20.301 1.00 95.81 99 VAL A CA 1
ATOM 755 C C . VAL A 1 99 ? -7.854 6.822 20.610 1.00 95.81 99 VAL A C 1
ATOM 757 O O . VAL A 1 99 ? -8.579 7.268 21.500 1.00 95.81 99 VAL A O 1
ATOM 760 N N . ILE A 1 100 ? -8.200 5.757 19.885 1.00 95.75 100 ILE A N 1
ATOM 761 C CA . ILE A 1 100 ? -9.477 5.046 20.036 1.00 95.75 100 ILE A CA 1
ATOM 762 C C . ILE A 1 100 ? -9.450 4.073 21.220 1.00 95.75 100 ILE A C 1
ATOM 764 O O . ILE A 1 100 ? -10.428 4.016 21.967 1.00 95.75 100 ILE A O 1
ATOM 768 N N . ASP A 1 101 ? -8.376 3.297 21.385 1.00 94.50 101 ASP A N 1
ATOM 769 C CA . ASP A 1 101 ? -8.320 2.190 22.350 1.00 94.50 101 ASP A CA 1
ATOM 770 C C . ASP A 1 101 ? -7.282 2.360 23.477 1.00 94.50 101 ASP A C 1
ATOM 772 O O . ASP A 1 101 ? -7.308 1.601 24.451 1.00 94.50 101 ASP A O 1
ATOM 776 N N . GLY A 1 102 ? -6.418 3.378 23.401 1.00 91.88 102 GLY A N 1
ATOM 777 C CA . GLY A 1 102 ? -5.409 3.696 24.414 1.00 91.88 102 GLY A CA 1
ATOM 778 C C . GLY A 1 102 ? -4.196 2.760 24.440 1.00 91.88 102 GLY A C 1
ATOM 779 O O . GLY A 1 102 ? -3.371 2.877 25.350 1.00 91.88 102 GLY A O 1
ATOM 780 N N . GLN A 1 103 ? -4.076 1.821 23.498 1.00 91.69 103 GLN A N 1
ATOM 781 C CA . GLN A 1 103 ? -2.883 0.988 23.338 1.00 91.69 103 GLN A CA 1
ATOM 782 C C . GLN A 1 103 ? -1.817 1.741 22.539 1.00 91.69 103 GLN A C 1
ATOM 784 O O . GLN A 1 103 ? -2.157 2.565 21.704 1.00 91.69 103 GLN A O 1
ATOM 789 N N . VAL A 1 104 ? -0.534 1.467 22.792 1.00 87.94 104 VAL A N 1
ATOM 790 C CA . VAL A 1 104 ? 0.591 2.128 22.105 1.00 87.94 104 VAL A CA 1
ATOM 791 C C . VAL A 1 104 ? 1.310 1.139 21.200 1.00 87.94 104 VAL A C 1
ATOM 793 O O . VAL A 1 104 ? 1.633 0.036 21.650 1.00 87.94 104 VAL A O 1
ATOM 796 N N . GLY A 1 105 ? 1.625 1.584 19.984 1.00 76.56 105 GLY A N 1
ATOM 797 C CA . GLY A 1 105 ? 2.421 0.867 18.993 1.00 76.56 105 GLY A CA 1
ATOM 798 C C . GLY A 1 105 ? 1.672 -0.243 18.258 1.00 76.56 105 GLY A C 1
ATOM 799 O O . GLY A 1 105 ? 0.820 -0.909 18.843 1.00 76.56 105 GLY A O 1
ATOM 800 N N . MET A 1 106 ? 2.035 -0.446 16.988 1.00 61.66 106 MET A N 1
ATOM 801 C CA . MET A 1 106 ? 1.458 -1.437 16.062 1.00 61.66 106 MET A CA 1
ATOM 802 C C . MET A 1 106 ? 1.559 -2.896 16.521 1.00 61.66 106 MET A C 1
ATOM 804 O O . MET A 1 106 ? 2.647 -3.308 16.989 1.00 61.66 106 MET A O 1
#

Radius of gyration: 17.42 Å; chains: 1; bounding box: 46×25×54 Å

pLDDT: mean 78.85, std 18.85, range [38.84, 96.44]